Protein AF-A0A3L6FAC3-F1 (afdb_monomer_lite)

Organism: Zea mays (NCBI:txid4577)

Secondary structure (DSSP, 8-state):
-PPPHHHHHHHHHHHHHHHHHHHHHHHHHHHSPPTTHHHHHHT-TTS-HHHHHHHHHHHHH-HHHHHHHHHS-HHHHHHHHHHHHHHHT--

Sequence (91 aa):
MFMTDEDVVVFNGMKQVVSDVAAAVRESIHAEAAPGIYNAVINCPGFSREALMYALNHMMEHKATSLVFLDMTPDDRDLWLKTFLAKHYHN

Radius of gyration: 21.84 Å; chains: 1; bounding box: 52×28×56 Å

Structure (mmCIF, N/CA/C/O backbone):
data_AF-A0A3L6FAC3-F1
#
_entry.id   AF-A0A3L6FAC3-F1
#
loop_
_atom_site.group_PDB
_atom_site.id
_atom_site.type_symbol
_atom_site.label_atom_id
_atom_site.label_alt_id
_atom_site.label_comp_id
_atom_site.label_asym_id
_atom_site.label_entity_id
_atom_site.label_seq_id
_atom_site.pdbx_PDB_ins_code
_atom_site.Cartn_x
_atom_site.Cartn_y
_atom_site.Cartn_z
_atom_site.occupancy
_atom_site.B_iso_or_equiv
_atom_site.auth_seq_id
_atom_site.auth_comp_id
_atom_site.auth_asym_id
_atom_site.auth_atom_id
_atom_site.pdbx_PDB_model_num
ATOM 1 N N . MET A 1 1 ? 38.592 -16.648 -35.435 1.00 55.19 1 MET A N 1
ATOM 2 C CA . MET A 1 1 ? 37.709 -15.494 -35.692 1.00 55.19 1 MET A CA 1
ATOM 3 C C . MET A 1 1 ? 38.122 -14.418 -34.707 1.00 55.19 1 MET A C 1
ATOM 5 O O . MET A 1 1 ? 38.001 -14.654 -33.513 1.00 55.19 1 MET A O 1
ATOM 9 N N . PHE A 1 2 ? 38.749 -13.345 -35.186 1.00 72.56 2 PHE A N 1
ATOM 10 C CA . PHE A 1 2 ? 39.118 -12.203 -34.347 1.00 72.56 2 PHE A CA 1
ATOM 11 C C . PHE A 1 2 ? 37.967 -11.202 -34.394 1.00 72.56 2 PHE A C 1
ATOM 13 O O . PHE A 1 2 ? 37.426 -10.964 -35.471 1.00 72.56 2 PHE A O 1
ATOM 20 N N . MET A 1 3 ? 37.572 -10.689 -33.232 1.00 74.19 3 MET A N 1
ATOM 21 C CA . MET A 1 3 ? 36.572 -9.629 -33.124 1.00 74.19 3 MET A CA 1
ATOM 22 C C . MET A 1 3 ? 37.150 -8.377 -33.787 1.00 74.19 3 MET A C 1
ATOM 24 O O . MET A 1 3 ? 38.285 -8.004 -33.486 1.00 74.19 3 MET A O 1
ATOM 28 N N . THR A 1 4 ? 36.422 -7.793 -34.732 1.00 84.50 4 THR A N 1
ATOM 29 C CA . THR A 1 4 ? 36.865 -6.591 -35.445 1.00 84.50 4 THR A CA 1
ATOM 30 C C . THR A 1 4 ? 36.668 -5.349 -34.575 1.00 84.50 4 THR A C 1
ATOM 32 O O . THR A 1 4 ? 35.905 -5.372 -33.608 1.00 84.50 4 THR A O 1
ATOM 35 N N . ASP A 1 5 ? 37.336 -4.243 -34.902 1.00 83.69 5 ASP A N 1
ATOM 36 C CA . ASP A 1 5 ? 37.157 -2.983 -34.167 1.00 83.69 5 ASP A CA 1
ATOM 37 C C . ASP A 1 5 ? 35.696 -2.494 -34.220 1.00 83.69 5 ASP A C 1
ATOM 39 O O . ASP A 1 5 ? 35.191 -1.927 -33.250 1.00 83.69 5 ASP A O 1
ATOM 43 N N . GLU A 1 6 ? 34.979 -2.792 -35.309 1.00 82.69 6 GLU A N 1
ATOM 44 C CA . GLU A 1 6 ? 33.538 -2.539 -35.436 1.00 82.69 6 GLU A CA 1
ATOM 45 C C . GLU A 1 6 ? 32.724 -3.363 -34.427 1.00 82.69 6 GLU A C 1
ATOM 47 O O . GLU A 1 6 ? 31.856 -2.815 -33.743 1.00 82.69 6 GLU A O 1
ATOM 52 N N . ASP A 1 7 ? 33.056 -4.647 -34.246 1.00 81.19 7 ASP A N 1
ATOM 53 C CA . ASP A 1 7 ? 32.419 -5.503 -33.238 1.00 81.19 7 ASP A CA 1
ATOM 54 C C . ASP A 1 7 ? 32.657 -4.970 -31.813 1.00 81.19 7 ASP A C 1
ATOM 56 O O . ASP A 1 7 ? 31.765 -5.018 -30.963 1.00 81.19 7 ASP A O 1
ATOM 60 N N . VAL A 1 8 ? 33.846 -4.418 -31.540 1.00 82.44 8 VAL A N 1
ATOM 61 C CA . VAL A 1 8 ? 34.183 -3.811 -30.240 1.00 82.44 8 VAL A CA 1
ATOM 62 C C . VAL A 1 8 ? 33.357 -2.546 -29.988 1.00 82.44 8 VAL A C 1
ATOM 64 O O . VAL A 1 8 ? 32.869 -2.342 -28.871 1.00 82.44 8 VAL A O 1
ATOM 67 N N . VAL A 1 9 ? 33.161 -1.708 -31.011 1.00 84.88 9 VAL A N 1
ATOM 68 C CA . VAL A 1 9 ? 32.330 -0.496 -30.923 1.00 84.88 9 VAL A CA 1
ATOM 69 C C . VAL A 1 9 ? 30.867 -0.855 -30.667 1.00 84.88 9 VAL A C 1
ATOM 71 O O . VAL A 1 9 ? 30.262 -0.305 -29.743 1.00 84.88 9 VAL A O 1
ATOM 74 N N . VAL A 1 10 ? 30.315 -1.818 -31.413 1.00 84.19 10 VAL A N 1
ATOM 75 C CA . VAL A 1 10 ? 28.938 -2.299 -31.217 1.00 84.19 10 VAL A CA 1
ATOM 76 C C . VAL A 1 10 ? 28.760 -2.868 -29.810 1.00 84.19 10 VAL A C 1
ATOM 78 O O . VAL A 1 10 ? 27.816 -2.504 -29.107 1.00 84.19 10 VAL A O 1
ATOM 81 N N . PHE A 1 11 ? 29.698 -3.697 -29.346 1.00 85.25 11 PHE A N 1
ATOM 82 C CA . PHE A 1 11 ? 29.629 -4.304 -28.018 1.00 85.25 11 PHE A CA 1
ATOM 83 C C . PHE A 1 11 ? 29.715 -3.269 -26.885 1.00 85.25 11 PHE A C 1
ATOM 85 O O . PHE A 1 11 ? 29.024 -3.385 -25.870 1.00 85.25 11 PHE A O 1
ATOM 92 N N . ASN A 1 12 ? 30.533 -2.227 -27.045 1.00 85.06 12 ASN A N 1
ATOM 93 C CA . ASN A 1 12 ? 30.603 -1.130 -26.080 1.00 85.06 12 ASN A CA 1
ATOM 94 C C . ASN A 1 12 ? 29.320 -0.287 -26.071 1.00 85.06 12 ASN A C 1
ATOM 96 O O . ASN A 1 12 ? 28.827 0.029 -24.987 1.00 85.06 12 ASN A O 1
ATOM 100 N N . GLY A 1 13 ? 28.740 0.002 -27.240 1.00 86.94 13 GLY A N 1
ATOM 101 C CA . GLY A 1 13 ? 27.443 0.675 -27.342 1.00 86.94 13 GLY A CA 1
ATOM 102 C C . GLY A 1 13 ? 26.322 -0.118 -26.664 1.00 86.94 13 GLY A C 1
ATOM 103 O O . GLY A 1 13 ? 25.559 0.437 -25.877 1.00 86.94 13 GLY A O 1
ATOM 104 N N . MET A 1 14 ? 26.274 -1.437 -26.877 1.00 91.69 14 MET A N 1
ATOM 105 C CA . MET A 1 14 ? 25.305 -2.319 -26.217 1.00 91.69 14 MET A CA 1
ATOM 106 C C . MET A 1 14 ? 25.465 -2.333 -24.693 1.00 91.69 14 MET A C 1
ATOM 108 O O . MET A 1 14 ? 24.466 -2.249 -23.982 1.00 91.69 14 MET A O 1
ATOM 112 N N . LYS A 1 15 ? 26.700 -2.407 -24.170 1.00 89.50 15 LYS A N 1
ATOM 113 C CA . LYS A 1 15 ? 26.946 -2.342 -22.717 1.00 89.50 15 LYS A CA 1
ATOM 114 C C . LYS A 1 15 ? 26.411 -1.048 -22.106 1.00 89.50 15 LYS A C 1
ATOM 116 O O . LYS A 1 15 ? 25.812 -1.102 -21.034 1.00 89.50 15 LYS A O 1
ATOM 121 N N . GLN A 1 16 ? 26.594 0.082 -22.790 1.00 90.81 16 GLN A N 1
ATOM 122 C CA . GLN A 1 16 ? 26.076 1.367 -22.326 1.00 90.81 16 GLN A CA 1
ATOM 123 C C . GLN A 1 16 ? 24.545 1.371 -22.303 1.00 90.81 16 GLN A C 1
ATOM 125 O O . GLN A 1 16 ? 23.959 1.639 -21.260 1.00 90.81 16 GLN A O 1
ATOM 130 N N . VAL A 1 17 ? 23.899 0.963 -23.402 1.00 92.44 17 VAL A N 1
ATOM 131 C CA . VAL A 1 17 ? 22.430 0.888 -23.486 1.00 92.44 17 VAL A CA 1
ATOM 132 C C . VAL A 1 17 ? 21.851 -0.016 -22.395 1.00 92.44 17 VAL A C 1
ATOM 134 O O . VAL A 1 17 ? 20.871 0.344 -21.751 1.00 92.44 17 VAL A O 1
ATOM 137 N N . VAL A 1 18 ? 22.460 -1.177 -22.138 1.00 92.31 18 VAL A N 1
ATOM 138 C CA . VAL A 1 18 ? 22.009 -2.091 -21.075 1.00 92.31 18 VAL A CA 1
ATOM 139 C C . VAL A 1 18 ? 22.179 -1.469 -19.686 1.00 92.31 18 VAL A C 1
ATOM 141 O O . VAL A 1 18 ? 21.302 -1.634 -18.839 1.00 92.31 18 VAL A O 1
ATOM 144 N N . SER A 1 19 ? 23.271 -0.738 -19.447 1.00 92.44 19 SER A N 1
ATOM 145 C CA . SER A 1 19 ? 23.482 -0.010 -18.191 1.00 92.44 19 SER A CA 1
ATOM 146 C C . SER A 1 19 ? 22.421 1.073 -17.981 1.00 92.44 19 SER A C 1
ATOM 148 O O . SER A 1 19 ? 21.858 1.172 -16.890 1.00 92.44 19 SER A O 1
ATOM 150 N N . ASP A 1 20 ? 22.106 1.839 -19.025 1.00 93.88 20 ASP A N 1
ATOM 151 C CA . ASP A 1 20 ? 21.105 2.907 -18.976 1.00 93.88 20 ASP A CA 1
ATOM 152 C C . ASP A 1 20 ? 19.699 2.332 -18.740 1.00 93.88 20 ASP A C 1
ATOM 154 O O . ASP A 1 20 ? 18.947 2.835 -17.906 1.00 93.88 20 ASP A O 1
ATOM 158 N N . VAL A 1 21 ? 19.366 1.208 -19.387 1.00 90.00 21 VAL A N 1
ATOM 159 C CA . VAL A 1 21 ? 18.117 0.472 -19.130 1.00 90.00 21 VAL A CA 1
ATOM 160 C C . VAL A 1 21 ? 18.066 -0.043 -17.691 1.00 90.00 21 VAL A C 1
ATOM 162 O O . VAL A 1 21 ? 17.038 0.093 -17.033 1.00 90.00 21 VAL A O 1
ATOM 165 N N . ALA A 1 22 ? 19.155 -0.606 -17.161 1.00 87.75 22 ALA A N 1
ATOM 166 C CA . ALA A 1 22 ? 19.195 -1.085 -15.779 1.00 87.75 22 ALA A CA 1
ATOM 167 C C . ALA A 1 22 ? 19.010 0.055 -14.760 1.00 87.75 22 ALA A C 1
ATOM 169 O O . ALA A 1 22 ? 18.338 -0.137 -13.741 1.00 87.75 22 ALA A O 1
ATOM 170 N N . ALA A 1 23 ? 19.572 1.235 -15.036 1.00 84.88 23 ALA A N 1
ATOM 171 C CA . ALA A 1 23 ? 19.365 2.438 -14.236 1.00 84.88 23 ALA A CA 1
ATOM 172 C C . ALA A 1 23 ? 17.902 2.905 -14.298 1.00 84.88 23 ALA A C 1
ATOM 174 O O . ALA A 1 23 ? 17.266 3.033 -13.253 1.00 84.88 23 ALA A O 1
ATOM 175 N N . ALA A 1 24 ? 17.335 3.032 -15.501 1.00 82.00 24 ALA A N 1
ATOM 176 C CA . ALA A 1 24 ? 15.941 3.424 -15.698 1.00 82.00 24 ALA A CA 1
ATOM 177 C C . ALA A 1 24 ? 14.955 2.447 -15.030 1.00 82.00 24 ALA A C 1
ATOM 179 O O . ALA A 1 24 ? 13.994 2.866 -14.386 1.00 82.00 24 ALA A O 1
ATOM 180 N N . VAL A 1 25 ? 15.214 1.136 -15.106 1.00 82.25 25 VAL A N 1
ATOM 181 C CA . VAL A 1 25 ? 14.418 0.122 -14.398 1.00 82.25 25 VAL A CA 1
ATOM 182 C C . VAL A 1 25 ? 14.519 0.325 -12.887 1.00 82.25 25 VAL A C 1
ATOM 184 O O . VAL A 1 25 ? 13.495 0.351 -12.205 1.00 82.25 25 VAL A O 1
ATOM 187 N N . ARG A 1 26 ? 15.725 0.521 -12.346 1.00 77.50 26 ARG A N 1
ATOM 188 C CA . ARG A 1 26 ? 15.917 0.763 -10.908 1.00 77.50 26 ARG A CA 1
ATOM 189 C C . ARG A 1 26 ? 15.191 2.023 -10.431 1.00 77.50 26 ARG A C 1
ATOM 191 O O . ARG A 1 26 ? 14.601 1.993 -9.353 1.00 77.50 26 ARG A O 1
ATOM 198 N N . GLU A 1 27 ? 15.207 3.091 -11.220 1.00 69.12 27 GLU A N 1
ATOM 199 C CA . GLU A 1 27 ? 14.482 4.334 -10.938 1.00 69.12 27 GLU A CA 1
ATOM 200 C C . GLU A 1 27 ? 12.961 4.134 -11.003 1.00 69.12 27 GLU A C 1
ATOM 202 O O . GLU A 1 27 ? 12.251 4.527 -10.078 1.00 69.12 27 GLU A O 1
ATOM 207 N N . SER A 1 28 ? 12.455 3.426 -12.020 1.00 67.06 28 SER A N 1
ATOM 208 C CA . SER A 1 28 ? 11.016 3.146 -12.176 1.00 67.06 28 SER A CA 1
ATOM 209 C C . SER A 1 28 ? 10.425 2.335 -11.015 1.00 67.06 28 SER A C 1
ATOM 211 O O . SER A 1 28 ? 9.292 2.568 -10.592 1.00 67.06 28 SER A O 1
ATOM 213 N N . ILE A 1 29 ? 11.210 1.426 -10.425 1.00 65.12 29 ILE A N 1
ATOM 214 C CA . ILE A 1 29 ? 10.781 0.642 -9.260 1.00 65.12 29 ILE A CA 1
ATOM 215 C C . ILE A 1 29 ? 10.503 1.558 -8.057 1.00 65.12 29 ILE A C 1
ATOM 217 O O . ILE A 1 29 ? 9.582 1.260 -7.293 1.00 65.12 29 ILE A O 1
ATOM 221 N N . HIS A 1 30 ? 11.233 2.671 -7.923 1.00 62.25 30 HIS A N 1
ATOM 222 C CA . HIS A 1 30 ? 11.092 3.630 -6.822 1.00 62.25 30 HIS A CA 1
ATOM 223 C C . HIS A 1 30 ? 10.082 4.751 -7.101 1.00 62.25 30 HIS A C 1
ATOM 225 O O . HIS A 1 30 ? 9.512 5.285 -6.155 1.00 62.25 30 HIS A O 1
ATOM 231 N N . ALA A 1 31 ? 9.853 5.116 -8.365 1.00 60.44 31 ALA A N 1
ATOM 232 C CA . ALA A 1 31 ? 9.077 6.309 -8.710 1.00 60.44 31 ALA A CA 1
ATOM 233 C C . ALA A 1 31 ? 7.551 6.143 -8.571 1.00 60.44 31 ALA A C 1
ATOM 235 O O . ALA A 1 31 ? 6.845 7.126 -8.352 1.00 60.44 31 ALA A O 1
ATOM 236 N N . GLU A 1 32 ? 7.026 4.921 -8.685 1.00 69.44 32 GLU A N 1
ATOM 237 C CA . GLU A 1 32 ? 5.577 4.693 -8.680 1.00 69.44 32 GLU A CA 1
ATOM 238 C C . GLU A 1 32 ? 5.090 4.101 -7.353 1.00 69.44 32 GLU A C 1
ATOM 240 O O . GLU A 1 32 ? 5.434 2.962 -6.996 1.00 69.44 32 GLU A O 1
ATOM 245 N N . ALA A 1 33 ? 4.248 4.872 -6.652 1.00 74.31 33 ALA A N 1
ATOM 246 C CA . ALA A 1 33 ? 3.447 4.393 -5.530 1.00 74.31 33 ALA A CA 1
ATOM 247 C C . ALA A 1 33 ? 2.582 3.202 -5.971 1.00 74.31 33 ALA A C 1
ATOM 249 O O . ALA A 1 33 ? 2.108 3.154 -7.107 1.00 74.31 33 ALA A O 1
ATOM 250 N N . ALA A 1 34 ? 2.359 2.238 -5.073 1.00 86.06 34 ALA A N 1
ATOM 251 C CA . ALA A 1 34 ? 1.544 1.072 -5.396 1.00 86.06 34 ALA A CA 1
ATOM 252 C C . ALA A 1 34 ? 0.116 1.513 -5.793 1.00 86.06 34 ALA A C 1
ATOM 254 O O . ALA A 1 34 ? -0.547 2.197 -5.002 1.00 86.06 34 ALA A O 1
ATOM 255 N N . PRO A 1 35 ? -0.380 1.155 -6.994 1.00 88.44 35 PRO A N 1
ATOM 256 C CA . PRO A 1 35 ? -1.715 1.544 -7.429 1.00 88.44 35 PRO A CA 1
ATOM 257 C C . PRO A 1 35 ? -2.779 1.160 -6.395 1.00 88.44 35 PRO A C 1
ATOM 259 O O . PRO A 1 35 ? -2.806 0.039 -5.899 1.00 88.44 35 PRO A O 1
ATOM 262 N N . GLY A 1 36 ? -3.656 2.104 -6.050 1.00 91.69 36 GLY A N 1
ATOM 263 C CA . GLY A 1 36 ? -4.730 1.883 -5.076 1.00 91.69 36 GLY A CA 1
ATOM 264 C C . GLY A 1 36 ? -4.342 2.062 -3.603 1.00 91.69 36 GLY A C 1
ATOM 265 O O . GLY A 1 36 ? -5.247 2.101 -2.768 1.00 91.69 36 GLY A O 1
ATOM 266 N N . ILE A 1 37 ? -3.056 2.262 -3.270 1.00 94.56 37 ILE A N 1
ATOM 267 C CA . ILE A 1 37 ? -2.613 2.395 -1.869 1.00 94.56 37 ILE A CA 1
ATOM 268 C C . ILE A 1 37 ? -3.292 3.555 -1.136 1.00 94.56 37 ILE A C 1
ATOM 270 O O . ILE A 1 37 ? -3.715 3.400 0.006 1.00 94.56 37 ILE A O 1
ATOM 274 N N . TYR A 1 38 ? -3.498 4.684 -1.822 1.00 94.12 38 TYR A N 1
ATOM 275 C CA . TYR A 1 38 ? -4.213 5.834 -1.268 1.00 94.12 38 TYR A CA 1
ATOM 276 C C . TYR A 1 38 ? -5.605 5.445 -0.752 1.00 94.12 38 TYR A C 1
ATOM 278 O O . TYR A 1 38 ? -5.935 5.694 0.405 1.00 94.12 38 TYR A O 1
ATOM 286 N N . ASN A 1 39 ? -6.401 4.781 -1.597 1.00 95.00 39 ASN A N 1
ATOM 287 C CA . ASN A 1 39 ? -7.762 4.376 -1.252 1.00 95.00 39 ASN A CA 1
ATOM 288 C C . ASN A 1 39 ? -7.778 3.279 -0.184 1.00 95.00 39 ASN A C 1
ATOM 290 O O . ASN A 1 39 ? -8.678 3.266 0.651 1.00 95.00 39 ASN A O 1
ATOM 294 N N . ALA A 1 40 ? -6.807 2.364 -0.201 1.00 95.88 40 ALA A N 1
ATOM 295 C CA . ALA A 1 40 ? -6.715 1.305 0.799 1.00 95.88 40 ALA A CA 1
ATOM 296 C C . ALA A 1 40 ? -6.444 1.864 2.202 1.00 95.88 40 ALA A C 1
ATOM 298 O O . ALA A 1 40 ? -7.047 1.399 3.166 1.00 95.88 40 ALA A O 1
ATOM 299 N N . VAL A 1 41 ? -5.585 2.882 2.314 1.00 96.38 41 VAL A N 1
ATOM 300 C CA . VAL A 1 41 ? -5.258 3.518 3.597 1.00 96.38 41 VAL A CA 1
ATOM 301 C C . VAL A 1 41 ? -6.362 4.477 4.040 1.00 96.38 41 VAL A C 1
ATOM 303 O O . VAL A 1 41 ? -6.860 4.357 5.155 1.00 96.38 41 VAL A O 1
ATOM 306 N N . ILE A 1 42 ? -6.792 5.409 3.181 1.00 96.06 42 ILE A N 1
ATOM 307 C CA . ILE A 1 42 ? -7.683 6.507 3.599 1.00 96.06 42 ILE A CA 1
ATOM 308 C C . ILE A 1 42 ? -9.094 6.040 3.989 1.00 96.06 42 ILE A C 1
ATOM 310 O O . ILE A 1 42 ? -9.790 6.741 4.718 1.00 96.06 42 ILE A O 1
ATOM 314 N N . ASN A 1 43 ? -9.515 4.865 3.512 1.00 95.69 43 ASN A N 1
ATOM 315 C CA . ASN A 1 43 ? -10.829 4.294 3.808 1.00 95.69 43 ASN A CA 1
ATOM 316 C C . ASN A 1 43 ? -10.829 3.368 5.036 1.00 95.69 43 ASN A C 1
ATOM 318 O O . ASN A 1 43 ? -11.871 2.790 5.344 1.00 95.69 43 ASN A O 1
ATOM 322 N N . CYS A 1 44 ? -9.701 3.209 5.739 1.00 96.44 44 CYS A N 1
ATOM 323 C CA . CYS A 1 44 ? -9.669 2.454 6.989 1.00 96.44 44 CYS A CA 1
ATOM 324 C C . CYS A 1 44 ? -10.421 3.230 8.092 1.00 96.44 44 CYS A C 1
ATOM 326 O O . CYS A 1 44 ? -10.013 4.341 8.447 1.00 96.44 44 CYS A O 1
ATOM 328 N N . PRO A 1 45 ? -11.527 2.688 8.634 1.00 94.12 45 PRO A N 1
ATOM 329 C CA . PRO A 1 45 ? -12.337 3.386 9.627 1.00 94.12 45 PRO A CA 1
ATOM 330 C C . PRO A 1 45 ? -11.641 3.421 10.994 1.00 94.12 45 PRO A C 1
ATOM 332 O O . PRO A 1 45 ? -10.778 2.604 11.286 1.00 94.12 45 PRO A O 1
ATOM 335 N N . GLY A 1 46 ? -12.054 4.341 11.870 1.00 94.56 46 GLY A N 1
ATOM 336 C CA . GLY A 1 46 ? -11.595 4.371 13.268 1.00 94.56 46 GLY A CA 1
ATOM 337 C C . GLY A 1 46 ? -10.266 5.093 13.521 1.00 94.56 46 GLY A C 1
ATOM 338 O O . GLY A 1 46 ? -9.844 5.181 14.671 1.00 94.56 46 GLY A O 1
ATOM 339 N N . PHE A 1 47 ? -9.646 5.669 12.489 1.00 95.50 47 PHE A N 1
ATOM 340 C CA . PHE A 1 47 ? -8.436 6.491 12.598 1.00 95.50 47 PHE A CA 1
ATOM 341 C C . PHE A 1 47 ? -8.711 7.937 12.173 1.00 95.50 47 PHE A C 1
ATOM 343 O O . PHE A 1 47 ? -9.591 8.195 11.350 1.00 95.50 47 PHE A O 1
ATOM 350 N N . SER A 1 48 ? -7.949 8.895 12.714 1.00 96.38 48 SER A N 1
ATOM 351 C CA . SER A 1 48 ? -8.013 10.279 12.231 1.00 96.38 48 SER A CA 1
ATOM 352 C C . SER A 1 48 ? -7.387 10.395 10.841 1.00 96.38 48 SER A C 1
ATOM 354 O O . SER A 1 48 ? -6.519 9.605 10.458 1.00 96.38 48 SER A O 1
ATOM 356 N N . ARG A 1 49 ? -7.791 11.417 10.083 1.00 96.00 49 ARG A N 1
ATOM 357 C CA . ARG A 1 49 ? -7.254 11.644 8.738 1.00 96.00 49 ARG A CA 1
ATOM 358 C C . ARG A 1 49 ? -5.750 11.921 8.763 1.00 96.00 49 ARG A C 1
ATOM 360 O O . ARG A 1 49 ? -5.045 11.468 7.869 1.00 96.00 49 ARG A O 1
ATOM 367 N N . GLU A 1 50 ? -5.253 12.622 9.780 1.00 96.50 50 GLU A N 1
ATOM 368 C CA . GLU A 1 50 ? -3.822 12.885 9.960 1.00 96.50 50 GLU A CA 1
ATOM 369 C C . GLU A 1 50 ? -3.030 11.593 10.187 1.00 96.50 50 GLU A C 1
ATOM 371 O O . GLU A 1 50 ? -2.004 11.385 9.541 1.00 96.50 50 GLU A O 1
ATOM 376 N N . ALA A 1 51 ? -3.539 10.689 11.029 1.00 97.00 51 ALA A N 1
ATOM 377 C CA . ALA A 1 51 ? -2.903 9.400 11.282 1.00 97.00 51 ALA A CA 1
ATOM 378 C C . ALA A 1 51 ? -2.839 8.542 10.004 1.00 97.00 51 ALA A C 1
ATOM 380 O O . ALA A 1 51 ? -1.799 7.969 9.678 1.00 97.00 51 ALA A O 1
ATOM 381 N N . LEU A 1 52 ? -3.926 8.516 9.225 1.00 97.62 52 LEU A N 1
ATOM 382 C CA . LEU A 1 52 ? -3.964 7.817 7.937 1.00 97.62 52 LEU A CA 1
ATOM 383 C C . LEU A 1 52 ? -2.978 8.416 6.923 1.00 97.62 52 LEU A C 1
ATOM 385 O O . LEU A 1 52 ? -2.293 7.673 6.226 1.00 97.62 52 LEU A O 1
ATOM 389 N N . MET A 1 53 ? -2.852 9.745 6.862 1.00 96.50 53 MET A N 1
ATOM 390 C CA . MET A 1 53 ? -1.872 10.407 5.992 1.00 96.50 53 MET A CA 1
ATOM 391 C C . MET A 1 53 ? -0.426 10.118 6.416 1.00 96.50 53 MET A C 1
ATOM 393 O O . MET A 1 53 ? 0.431 9.935 5.553 1.00 96.50 53 MET A O 1
ATOM 397 N N . TYR A 1 54 ? -0.155 10.027 7.720 1.00 96.25 54 TYR A N 1
ATOM 398 C CA . TYR A 1 54 ? 1.163 9.655 8.235 1.00 96.25 54 TYR A CA 1
ATOM 399 C C . TYR A 1 54 ? 1.544 8.221 7.829 1.00 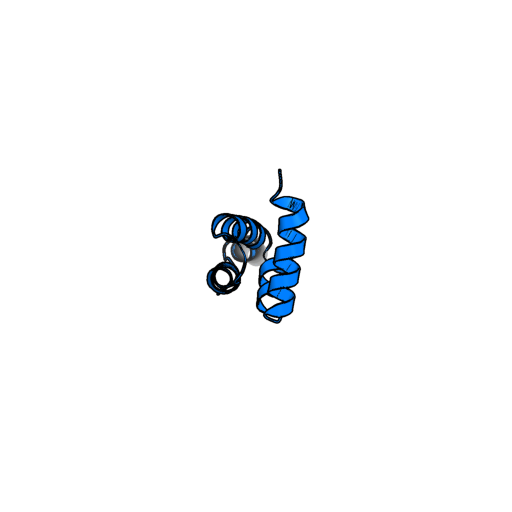96.25 54 TYR A C 1
ATOM 401 O O . TYR A 1 54 ? 2.632 7.988 7.300 1.00 96.25 54 TYR A O 1
ATOM 409 N N . ALA A 1 55 ? 0.623 7.265 7.994 1.00 96.50 55 ALA A N 1
ATOM 410 C CA . ALA A 1 55 ? 0.818 5.889 7.534 1.00 96.50 55 ALA A CA 1
ATOM 411 C C . ALA A 1 55 ? 0.979 5.797 6.008 1.00 96.50 55 ALA A C 1
ATOM 413 O O . ALA A 1 55 ? 1.843 5.068 5.521 1.00 96.50 55 ALA A O 1
ATOM 414 N N . LEU A 1 56 ? 0.195 6.569 5.249 1.00 95.50 56 LEU A N 1
ATOM 415 C CA . LEU A 1 56 ? 0.311 6.629 3.795 1.00 95.50 56 LEU A CA 1
ATOM 416 C C . LEU A 1 56 ? 1.693 7.137 3.358 1.00 95.50 56 LEU A C 1
ATOM 418 O O . LEU A 1 56 ? 2.274 6.563 2.442 1.00 95.50 56 LEU A O 1
ATOM 422 N N . ASN A 1 57 ? 2.238 8.170 4.011 1.00 93.50 57 ASN A N 1
ATOM 423 C CA . ASN A 1 57 ? 3.581 8.669 3.705 1.00 93.50 57 ASN A CA 1
ATOM 424 C C . ASN A 1 57 ? 4.643 7.576 3.889 1.00 93.50 57 ASN A C 1
ATOM 426 O O . ASN A 1 57 ? 5.432 7.325 2.982 1.00 93.50 57 ASN A O 1
ATOM 430 N N . HIS A 1 58 ? 4.587 6.857 5.013 1.00 93.25 58 HIS A N 1
ATOM 431 C CA . HIS A 1 58 ? 5.463 5.711 5.257 1.00 93.25 58 HIS A CA 1
ATOM 432 C C . HIS A 1 58 ? 5.328 4.639 4.163 1.00 93.25 58 HIS A C 1
ATOM 434 O O . HIS A 1 58 ? 6.319 4.124 3.654 1.00 93.25 58 HIS A O 1
ATOM 440 N N . MET A 1 59 ? 4.105 4.310 3.752 1.00 92.50 59 MET A N 1
ATOM 441 C CA . MET A 1 59 ? 3.870 3.326 2.694 1.00 92.50 59 MET A CA 1
ATOM 442 C C . MET A 1 59 ? 4.426 3.770 1.334 1.00 92.50 59 MET A C 1
ATOM 444 O O . MET A 1 59 ? 5.016 2.949 0.627 1.00 92.50 59 MET A O 1
ATOM 448 N N . MET A 1 60 ? 4.299 5.052 0.982 1.00 88.12 60 MET A N 1
ATOM 449 C CA . MET A 1 60 ? 4.865 5.603 -0.257 1.00 88.12 60 MET A CA 1
ATOM 450 C C . MET A 1 60 ? 6.398 5.509 -0.289 1.00 88.12 60 MET A C 1
ATOM 452 O O . MET A 1 60 ? 6.964 5.253 -1.348 1.00 88.12 60 MET A O 1
ATOM 456 N N . GLU A 1 61 ? 7.064 5.627 0.861 1.00 88.75 61 GLU A N 1
ATOM 457 C CA . GLU A 1 61 ? 8.516 5.431 1.001 1.00 88.75 61 GLU A CA 1
ATOM 458 C C . GLU A 1 61 ? 8.920 3.942 1.020 1.00 88.75 61 GLU A C 1
ATOM 460 O O . GLU A 1 61 ? 10.045 3.581 0.667 1.00 88.75 61 GLU A O 1
ATOM 465 N N . HIS A 1 62 ? 7.994 3.050 1.387 1.00 90.00 62 HIS A N 1
ATOM 466 C CA . HIS A 1 62 ? 8.230 1.614 1.534 1.00 90.00 62 HIS A CA 1
ATOM 467 C C . HIS A 1 62 ? 7.289 0.780 0.657 1.00 90.00 62 HIS A C 1
ATOM 469 O O . HIS A 1 62 ? 6.324 0.165 1.119 1.00 90.00 62 HIS A O 1
ATOM 475 N N . LYS A 1 63 ? 7.620 0.689 -0.637 1.00 85.44 63 LYS A N 1
ATOM 476 C CA . LYS A 1 63 ? 6.810 -0.008 -1.653 1.00 85.44 63 LYS A CA 1
ATOM 477 C C . LYS A 1 63 ? 6.455 -1.456 -1.301 1.00 85.44 63 LYS A C 1
ATOM 479 O O . LYS A 1 63 ? 5.324 -1.868 -1.529 1.00 85.44 63 LYS A O 1
ATOM 484 N N . ALA A 1 64 ? 7.381 -2.222 -0.722 1.00 89.88 64 ALA A N 1
ATOM 485 C CA . ALA A 1 64 ? 7.095 -3.595 -0.296 1.00 89.88 64 ALA A CA 1
ATOM 486 C C . ALA A 1 64 ? 5.977 -3.642 0.761 1.00 89.88 64 ALA A C 1
ATOM 488 O O . ALA A 1 64 ? 5.051 -4.439 0.641 1.00 89.88 64 ALA A O 1
ATOM 489 N N . THR A 1 65 ? 6.016 -2.736 1.742 1.00 93.31 65 THR A N 1
ATOM 490 C CA . THR A 1 65 ? 4.962 -2.580 2.753 1.00 93.31 65 THR A CA 1
ATOM 491 C C . THR A 1 65 ? 3.630 -2.217 2.106 1.00 93.31 65 THR A C 1
ATOM 493 O O . THR A 1 65 ? 2.618 -2.825 2.439 1.00 93.31 65 THR A O 1
ATOM 496 N N . SER A 1 66 ? 3.631 -1.285 1.144 1.00 93.25 66 SER A N 1
ATOM 497 C CA . SER A 1 66 ? 2.424 -0.918 0.389 1.00 93.25 66 SER A CA 1
ATOM 498 C C . SER A 1 66 ? 1.777 -2.114 -0.310 1.00 93.25 66 SER A C 1
ATOM 500 O O . SER A 1 66 ? 0.565 -2.291 -0.231 1.00 93.25 66 SER A O 1
ATOM 502 N N . LEU A 1 67 ? 2.578 -2.931 -1.001 1.00 93.50 67 LEU A N 1
ATOM 503 C CA . LEU A 1 67 ? 2.081 -4.095 -1.737 1.00 93.50 67 LEU A CA 1
ATOM 504 C C . LEU A 1 67 ? 1.471 -5.130 -0.787 1.00 93.50 67 LEU A C 1
ATOM 506 O O . LEU A 1 67 ? 0.339 -5.549 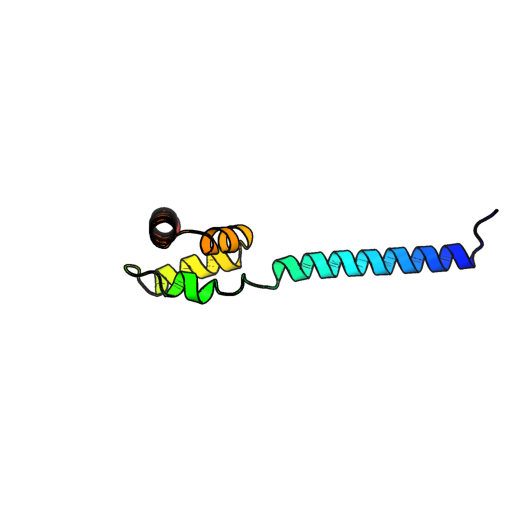-0.994 1.00 93.50 67 LEU A O 1
ATOM 510 N N . VAL A 1 68 ? 2.166 -5.462 0.304 1.00 95.50 68 VAL A N 1
ATOM 511 C CA . VAL A 1 68 ? 1.638 -6.408 1.300 1.00 95.50 68 VAL A CA 1
ATOM 512 C C . VAL A 1 68 ? 0.363 -5.864 1.950 1.00 95.50 68 VAL A C 1
ATOM 514 O O . VAL A 1 68 ? -0.595 -6.608 2.1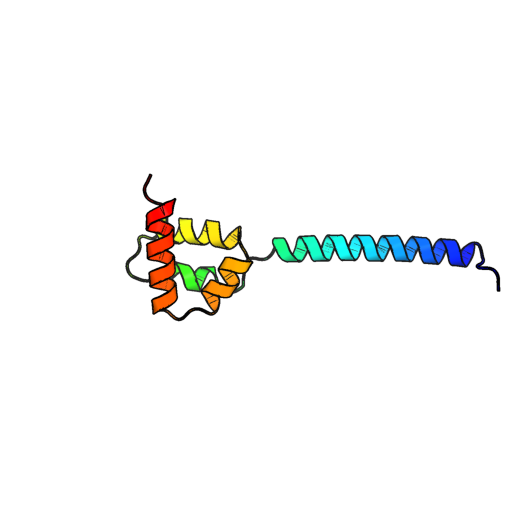26 1.00 95.50 68 VAL A O 1
ATOM 517 N N . PHE A 1 69 ? 0.308 -4.568 2.269 1.00 96.88 69 PHE A N 1
ATOM 518 C CA . PHE A 1 69 ? -0.885 -3.943 2.845 1.00 96.88 69 PHE A CA 1
ATOM 519 C C . PHE A 1 69 ? -2.099 -4.003 1.901 1.00 96.88 69 PHE A C 1
ATOM 521 O O . PHE A 1 69 ? -3.231 -4.197 2.351 1.00 96.88 69 PHE A O 1
ATOM 528 N N . LEU A 1 70 ? -1.887 -3.878 0.587 1.00 96.38 70 LEU A N 1
ATOM 529 C CA . LEU A 1 70 ? -2.949 -4.047 -0.410 1.00 96.38 70 LEU A CA 1
ATOM 530 C C . LEU A 1 70 ? -3.488 -5.481 -0.461 1.00 96.38 70 LEU A C 1
ATOM 532 O O . LEU A 1 70 ? -4.684 -5.654 -0.684 1.00 96.38 70 LEU A O 1
ATOM 536 N N . ASP A 1 71 ? -2.664 -6.482 -0.177 1.00 97.00 71 ASP A N 1
ATOM 537 C CA . ASP A 1 71 ? -3.088 -7.887 -0.166 1.00 97.00 71 ASP A CA 1
ATOM 538 C C . ASP A 1 71 ? -3.739 -8.318 1.165 1.00 97.00 71 ASP A C 1
ATOM 540 O O . ASP A 1 71 ? -4.387 -9.362 1.234 1.00 97.00 71 ASP A O 1
ATOM 544 N N . MET A 1 72 ? -3.605 -7.514 2.226 1.00 97.56 72 MET A N 1
ATOM 545 C CA . MET A 1 72 ? -4.204 -7.787 3.536 1.00 97.56 72 MET A CA 1
ATOM 546 C C . MET A 1 72 ? -5.735 -7.718 3.522 1.00 97.56 72 MET A C 1
ATOM 548 O O . MET A 1 72 ? -6.350 -6.921 2.803 1.00 97.56 72 MET A O 1
ATOM 552 N N . THR A 1 73 ? -6.353 -8.507 4.406 1.00 97.56 73 THR A N 1
ATOM 553 C CA . THR A 1 73 ? -7.778 -8.376 4.725 1.00 97.56 73 THR A CA 1
ATOM 554 C C . THR A 1 73 ? -8.059 -7.025 5.402 1.00 97.56 73 THR A C 1
ATOM 556 O O . THR A 1 73 ? -7.144 -6.410 5.956 1.00 97.56 73 THR A O 1
ATOM 559 N N . PRO A 1 74 ? -9.311 -6.530 5.400 1.00 96.06 74 PRO A N 1
ATOM 560 C CA . PRO A 1 74 ? -9.653 -5.301 6.117 1.00 96.06 74 PRO A CA 1
ATOM 561 C C . PRO A 1 74 ? -9.263 -5.324 7.604 1.00 96.06 74 PRO A C 1
ATOM 563 O O . PRO A 1 74 ? -8.754 -4.323 8.106 1.00 96.06 74 PRO A O 1
ATOM 566 N N . ASP A 1 75 ? -9.434 -6.465 8.278 1.00 96.88 75 ASP A N 1
ATOM 567 C CA . ASP A 1 75 ? -9.094 -6.625 9.697 1.00 96.88 75 ASP A CA 1
ATOM 568 C C . ASP A 1 75 ? -7.575 -6.575 9.925 1.00 96.88 75 ASP A C 1
ATOM 570 O O . ASP A 1 75 ? -7.099 -5.919 10.853 1.00 96.88 75 ASP A O 1
ATOM 574 N N . ASP A 1 76 ? -6.792 -7.198 9.039 1.00 98.19 76 ASP A N 1
ATOM 575 C CA . ASP A 1 76 ? -5.328 -7.149 9.110 1.00 98.19 76 ASP A CA 1
ATOM 576 C C . ASP A 1 76 ? -4.787 -5.743 8.818 1.00 98.19 76 ASP A C 1
ATOM 578 O O . ASP A 1 76 ? -3.820 -5.309 9.445 1.00 98.19 76 ASP A O 1
ATOM 582 N N . ARG A 1 77 ? -5.427 -4.995 7.907 1.00 97.69 77 ARG A N 1
ATOM 583 C CA . ARG A 1 77 ? -5.080 -3.590 7.635 1.00 97.69 77 ARG A CA 1
ATOM 584 C C . ARG A 1 77 ? -5.323 -2.707 8.853 1.00 97.69 77 ARG A C 1
ATOM 586 O O . ARG A 1 77 ? -4.465 -1.893 9.195 1.00 97.69 77 ARG A O 1
ATOM 593 N N . ASP A 1 78 ? -6.459 -2.887 9.522 1.00 97.38 78 ASP A N 1
ATOM 594 C CA . ASP A 1 78 ? -6.776 -2.193 10.771 1.00 97.38 78 ASP A CA 1
ATOM 595 C C . ASP A 1 78 ? -5.753 -2.529 11.872 1.00 97.38 78 ASP A C 1
ATOM 597 O O . ASP A 1 78 ? -5.201 -1.629 12.511 1.00 97.38 78 ASP A O 1
ATOM 601 N N . LEU A 1 79 ? -5.413 -3.811 12.041 1.00 97.69 79 LEU A N 1
ATOM 602 C CA . LEU A 1 79 ? -4.399 -4.248 13.002 1.00 97.69 79 LEU A CA 1
ATOM 603 C C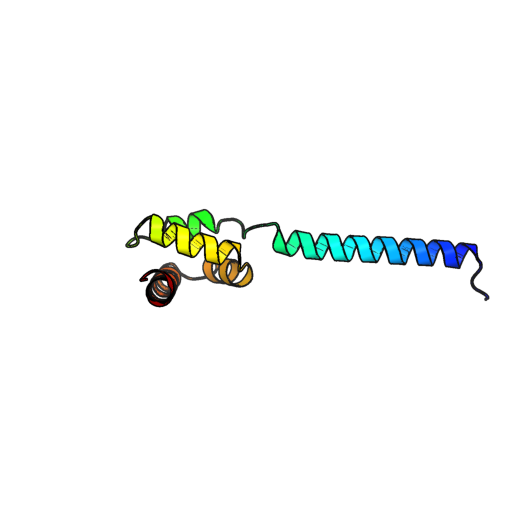 . LEU A 1 79 ? -3.007 -3.679 12.687 1.00 97.69 79 LEU A C 1
A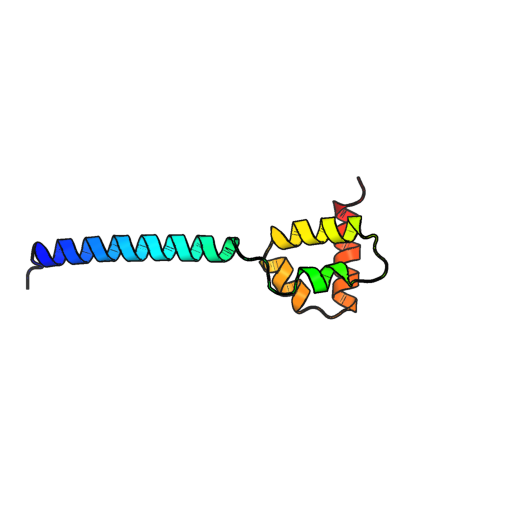TOM 605 O O . LEU A 1 79 ? -2.291 -3.237 13.597 1.00 97.69 79 LEU A O 1
ATOM 609 N N . TRP A 1 80 ? -2.622 -3.667 11.410 1.00 97.69 80 TRP A N 1
ATOM 610 C CA . TRP A 1 80 ? -1.361 -3.092 10.954 1.00 97.69 80 TRP A CA 1
ATOM 611 C C . TRP A 1 80 ? -1.304 -1.597 11.276 1.00 97.69 80 TRP A C 1
ATOM 613 O O . TRP A 1 80 ? -0.344 -1.151 11.906 1.00 97.69 80 TRP A O 1
ATOM 623 N N . LEU A 1 81 ? -2.355 -0.838 10.935 1.00 97.62 81 LEU A N 1
ATOM 624 C CA . LEU A 1 81 ? -2.441 0.600 11.210 1.00 97.62 81 LEU A CA 1
ATOM 625 C C . LEU A 1 81 ? -2.388 0.894 12.710 1.00 97.62 81 LEU A C 1
ATOM 627 O O . LEU A 1 81 ? -1.604 1.744 13.126 1.00 97.62 81 LEU A O 1
ATOM 631 N N . LYS A 1 82 ? -3.142 0.157 13.537 1.00 96.56 82 LYS A N 1
ATOM 632 C CA . LYS A 1 82 ? -3.084 0.278 15.007 1.00 96.56 82 LYS A CA 1
ATOM 633 C C . LYS A 1 82 ? -1.668 0.087 15.526 1.00 96.56 82 LYS A C 1
ATOM 635 O O . LYS A 1 82 ? -1.180 0.899 16.308 1.00 96.56 82 LYS A O 1
ATOM 640 N N . THR A 1 83 ? -0.998 -0.970 15.076 1.00 96.69 83 THR A N 1
ATOM 641 C CA . THR A 1 83 ? 0.343 -1.322 15.554 1.00 96.69 83 THR A CA 1
ATOM 642 C C . THR A 1 83 ? 1.395 -0.320 15.083 1.00 96.69 83 THR A C 1
ATOM 644 O O . THR A 1 83 ? 2.290 0.038 15.849 1.00 96.69 83 THR A O 1
ATOM 647 N N . PHE A 1 84 ? 1.297 0.139 13.836 1.00 96.56 84 PHE A N 1
ATOM 648 C CA . PHE A 1 84 ? 2.203 1.125 13.258 1.00 96.56 84 PHE A CA 1
ATOM 649 C C . PHE A 1 84 ? 2.043 2.493 13.935 1.00 96.56 84 PHE A C 1
ATOM 651 O O . PHE A 1 84 ? 3.012 3.056 14.443 1.00 96.56 84 PHE A O 1
ATOM 658 N N . LEU A 1 85 ? 0.816 3.008 14.017 1.00 96.38 85 LEU A N 1
ATOM 659 C CA . LEU A 1 85 ? 0.542 4.326 14.589 1.00 96.38 85 LEU A CA 1
ATOM 660 C C . LEU A 1 85 ? 0.859 4.376 16.086 1.00 96.38 85 LEU A C 1
ATOM 662 O O . LEU A 1 85 ? 1.462 5.347 16.537 1.00 96.38 85 LEU A O 1
ATOM 666 N N . ALA A 1 86 ? 0.573 3.307 16.836 1.00 95.25 86 ALA A N 1
ATOM 667 C CA . ALA A 1 86 ? 0.936 3.227 18.250 1.00 95.25 86 ALA A CA 1
ATOM 668 C C . ALA A 1 86 ? 2.448 3.389 18.492 1.00 95.25 86 ALA A C 1
ATOM 670 O O . ALA A 1 86 ? 2.852 3.898 19.535 1.00 95.25 86 ALA A O 1
ATOM 671 N N . LYS A 1 87 ? 3.285 2.963 17.536 1.00 94.69 87 LYS A N 1
ATOM 672 C CA . LYS A 1 87 ? 4.750 3.043 17.627 1.00 94.69 87 LYS A CA 1
ATOM 673 C C . LYS A 1 87 ? 5.332 4.345 17.085 1.00 94.69 87 LYS A C 1
ATOM 675 O O . LYS A 1 87 ? 6.400 4.748 17.534 1.00 94.69 87 LYS A O 1
ATOM 680 N N . HIS A 1 88 ? 4.686 4.950 16.091 1.00 92.00 88 HIS A N 1
ATOM 681 C CA . HIS A 1 88 ? 5.316 5.985 15.266 1.00 92.00 88 HIS A CA 1
ATOM 682 C C . HIS A 1 88 ? 4.579 7.327 15.254 1.00 92.00 88 HIS A C 1
ATOM 684 O O . HIS A 1 88 ? 5.178 8.333 14.887 1.00 92.00 88 HIS A O 1
ATOM 690 N N . TYR A 1 89 ? 3.307 7.364 15.656 1.00 85.88 89 TYR A N 1
ATOM 691 C CA . TYR A 1 89 ? 2.454 8.550 15.526 1.00 85.88 89 TYR A CA 1
ATOM 692 C C . TYR A 1 89 ? 2.168 9.267 16.857 1.00 85.88 89 TYR A C 1
ATOM 694 O O . TYR A 1 89 ? 1.678 10.392 16.861 1.00 85.88 89 TYR A O 1
ATOM 702 N N . HIS A 1 90 ? 2.484 8.645 17.994 1.00 74.00 90 HIS A N 1
ATOM 703 C CA . HIS A 1 90 ? 2.355 9.261 19.316 1.00 74.00 90 HIS A CA 1
ATOM 704 C C . HIS A 1 90 ? 3.722 9.739 19.822 1.00 74.00 90 HIS A C 1
ATOM 706 O O . HIS A 1 90 ? 4.355 9.057 20.623 1.00 74.00 90 HIS A O 1
ATOM 712 N N . ASN A 1 91 ? 4.166 10.898 19.334 1.00 54.34 91 ASN A N 1
ATOM 713 C CA . ASN A 1 91 ? 5.200 11.728 19.960 1.00 54.34 91 ASN A CA 1
ATOM 714 C C . ASN A 1 91 ? 4.719 13.176 19.985 1.00 54.34 91 ASN A C 1
ATOM 716 O O . ASN A 1 91 ? 4.335 13.669 18.901 1.00 54.34 91 ASN A O 1
#

Foldseek 3Di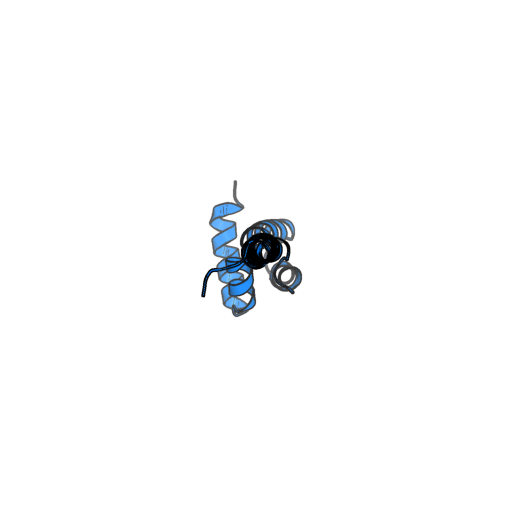:
DDQDPVNVVVVVVVVVVVVVVVVVVVVVVLPDQDPCLLVLQCPLPDDDNVLSVVVSVVCNRPVVVSVVLVVDDSVVVNVVSVVVCVPPVDD

pLDDT: mean 88.84, std 10.25, range [54.34, 98.19]